Protein AF-A0A328VI80-F1 (afdb_monomer_lite)

Structure (mmCIF, N/CA/C/O backbone):
data_AF-A0A328VI80-F1
#
_entry.id   AF-A0A328VI80-F1
#
loop_
_atom_site.group_PDB
_atom_site.id
_atom_site.type_symbol
_atom_site.label_atom_id
_atom_site.label_alt_id
_atom_site.label_comp_id
_atom_site.label_asym_id
_atom_site.label_entity_id
_atom_site.label_seq_id
_atom_site.pdbx_PDB_ins_code
_atom_site.Cartn_x
_atom_site.Cartn_y
_atom_site.Cartn_z
_atom_site.occupancy
_atom_site.B_iso_or_equiv
_atom_site.auth_seq_id
_atom_site.auth_comp_id
_atom_site.auth_asym_id
_atom_site.auth_atom_id
_atom_site.pdbx_PDB_model_num
ATOM 1 N N . MET A 1 1 ? -1.259 18.379 19.854 1.00 59.62 1 MET A N 1
ATOM 2 C CA . MET A 1 1 ? -0.196 17.345 19.836 1.00 59.62 1 MET A CA 1
ATOM 3 C C . MET A 1 1 ? 0.545 17.446 21.157 1.00 59.62 1 MET A C 1
ATOM 5 O O . MET A 1 1 ? 0.708 18.595 21.559 1.00 59.62 1 MET A O 1
ATOM 9 N N . PRO A 1 2 ? 1.028 16.374 21.813 1.00 67.56 2 PRO A N 1
ATOM 10 C CA . PRO A 1 2 ? 1.200 14.971 21.382 1.00 67.56 2 PRO A CA 1
ATOM 11 C C . PRO A 1 2 ? 0.592 13.999 22.452 1.00 67.56 2 PRO A C 1
ATOM 13 O O . PRO A 1 2 ? 0.029 14.474 23.429 1.00 67.56 2 PRO A O 1
ATOM 16 N N . GLN A 1 3 ? 0.463 12.672 22.327 1.00 44.91 3 GLN A N 1
ATOM 17 C CA . GLN A 1 3 ? 1.478 11.621 22.192 1.00 44.91 3 GLN A CA 1
ATOM 18 C C . GLN A 1 3 ? 0.800 10.297 21.764 1.00 44.91 3 GLN A C 1
ATOM 20 O O . GLN A 1 3 ? -0.301 10.004 22.215 1.00 44.91 3 GLN A O 1
ATOM 25 N N . HIS A 1 4 ? 1.530 9.483 20.994 1.00 44.44 4 HIS A N 1
ATOM 26 C CA . HIS A 1 4 ? 1.555 8.013 21.060 1.00 44.44 4 HIS A CA 1
ATOM 27 C C . HIS A 1 4 ? 0.220 7.244 21.036 1.00 44.44 4 HIS A C 1
ATOM 29 O O . HIS A 1 4 ? -0.354 6.932 22.073 1.00 44.44 4 HIS A O 1
ATOM 35 N N . ILE A 1 5 ? -0.119 6.715 19.859 1.00 50.97 5 ILE A N 1
ATOM 36 C CA . ILE A 1 5 ? -0.307 5.262 19.757 1.00 50.97 5 ILE A CA 1
ATOM 37 C C . ILE A 1 5 ? 0.671 4.733 18.709 1.00 50.97 5 ILE A C 1
ATOM 39 O O . ILE A 1 5 ? 0.415 4.691 17.510 1.00 50.97 5 ILE A O 1
ATOM 43 N N . MET A 1 6 ? 1.871 4.441 19.196 1.00 50.62 6 MET A N 1
ATOM 44 C CA . MET A 1 6 ? 2.855 3.629 18.501 1.00 50.62 6 MET A CA 1
ATOM 45 C C . MET A 1 6 ? 2.504 2.171 18.800 1.00 50.62 6 MET A C 1
ATOM 47 O O . MET A 1 6 ? 2.881 1.657 19.839 1.00 50.62 6 MET A O 1
ATOM 51 N N . GLU A 1 7 ? 1.733 1.538 17.927 1.00 43.25 7 GLU A N 1
ATOM 52 C CA . GLU A 1 7 ? 1.611 0.080 17.786 1.00 43.25 7 GLU A CA 1
ATOM 53 C C . GLU A 1 7 ? 0.806 -0.094 16.491 1.00 43.25 7 GLU A C 1
ATOM 55 O O . GLU A 1 7 ? -0.290 0.433 16.368 1.00 43.25 7 GLU A O 1
ATOM 6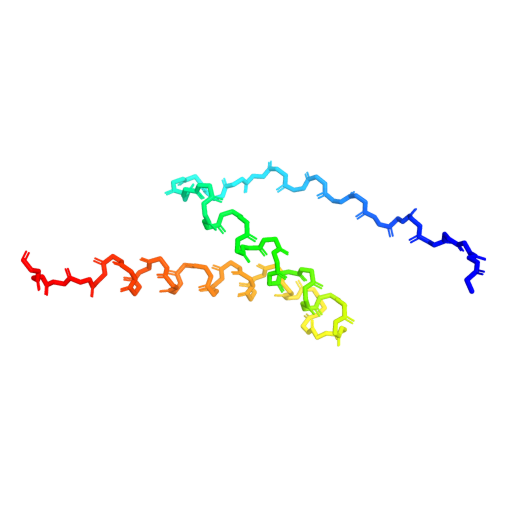0 N N . VAL A 1 8 ? 1.313 -0.674 15.410 1.00 48.53 8 VAL A N 1
ATOM 61 C CA . VAL A 1 8 ? 1.839 -2.028 15.347 1.00 48.53 8 VAL A CA 1
ATOM 62 C C . VAL A 1 8 ? 2.896 -2.077 14.249 1.00 48.53 8 VAL A C 1
ATOM 64 O O . VAL A 1 8 ? 2.613 -1.939 13.060 1.00 48.53 8 VAL A O 1
ATOM 67 N N . THR A 1 9 ? 4.135 -2.308 14.657 1.00 52.44 9 THR A N 1
ATOM 68 C CA . THR A 1 9 ? 5.173 -2.831 13.780 1.00 52.44 9 THR A CA 1
ATOM 69 C C . THR A 1 9 ? 4.701 -4.200 13.275 1.00 52.44 9 THR A C 1
ATOM 71 O O . THR A 1 9 ? 4.653 -5.170 14.023 1.00 52.44 9 THR A O 1
ATOM 74 N N . MET A 1 10 ? 4.295 -4.305 12.009 1.00 56.44 10 MET A N 1
ATOM 75 C CA . MET A 1 10 ? 4.153 -5.612 11.361 1.00 56.44 10 MET A CA 1
ATOM 76 C C . MET A 1 10 ? 5.414 -5.879 10.544 1.00 56.44 10 MET A C 1
ATOM 78 O O . MET A 1 10 ? 5.543 -5.335 9.446 1.00 56.44 10 MET A O 1
ATOM 82 N N . PRO A 1 11 ? 6.345 -6.720 11.028 1.00 59.88 11 PRO A N 1
ATOM 83 C CA . PRO A 1 11 ? 7.447 -7.200 10.222 1.00 59.88 11 PRO A CA 1
ATOM 84 C C . PRO A 1 11 ? 6.933 -8.347 9.350 1.00 59.88 11 PRO A C 1
ATOM 86 O O . PRO A 1 11 ? 7.329 -9.495 9.514 1.00 59.88 11 PRO A O 1
ATOM 89 N N . ASP A 1 12 ? 6.069 -8.064 8.380 1.00 49.94 12 ASP A N 1
ATOM 90 C CA . ASP A 1 12 ? 5.834 -9.013 7.289 1.00 49.94 12 ASP A CA 1
ATOM 91 C C . ASP A 1 12 ? 6.943 -8.833 6.242 1.00 49.94 12 ASP A C 1
ATOM 93 O O . ASP A 1 12 ? 6.695 -8.563 5.068 1.00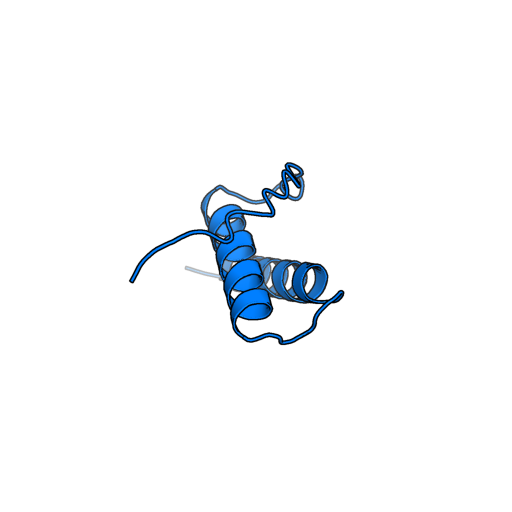 49.94 12 ASP A O 1
ATOM 97 N N . LYS A 1 13 ? 8.198 -9.008 6.684 1.00 52.53 13 LYS A N 1
ATOM 98 C CA . LYS A 1 13 ? 9.338 -9.292 5.810 1.00 52.53 13 LYS A CA 1
ATOM 99 C C . LYS A 1 13 ? 9.082 -10.631 5.131 1.00 52.53 13 LYS A C 1
ATOM 101 O O . LYS A 1 13 ? 9.540 -11.680 5.572 1.00 52.53 13 LYS A O 1
ATOM 106 N N . LYS A 1 14 ? 8.336 -10.583 4.040 1.00 58.16 14 LYS A N 1
ATOM 107 C CA . LYS A 1 14 ? 8.471 -11.486 2.904 1.00 58.16 14 LYS A CA 1
ATOM 108 C C . LYS A 1 14 ? 8.197 -10.623 1.681 1.00 58.16 14 LYS A C 1
ATOM 110 O O . LYS A 1 14 ? 7.043 -10.573 1.247 1.00 58.16 14 LYS A O 1
ATOM 115 N N . PRO A 1 15 ? 9.217 -9.919 1.150 1.00 52.56 15 PRO A N 1
ATOM 116 C CA . PRO A 1 15 ? 9.100 -9.390 -0.196 1.00 52.56 15 PRO A CA 1
ATOM 117 C C . PRO A 1 15 ? 8.677 -10.563 -1.076 1.00 52.56 15 PRO A C 1
ATOM 119 O O . PRO A 1 15 ? 9.231 -11.666 -0.983 1.00 52.56 15 PRO A O 1
ATOM 122 N N . LEU A 1 16 ? 7.615 -10.356 -1.852 1.00 54.50 16 LEU A N 1
ATOM 123 C CA . LEU A 1 16 ? 7.236 -11.272 -2.918 1.00 54.50 16 LEU A CA 1
ATOM 124 C C . LEU A 1 16 ? 8.531 -11.611 -3.679 1.00 54.50 16 LEU A C 1
ATOM 126 O O . LEU A 1 16 ? 9.267 -10.724 -4.105 1.00 54.50 16 LEU A O 1
ATOM 130 N N . LYS A 1 17 ? 8.894 -12.894 -3.726 1.00 51.03 17 LYS A N 1
ATOM 131 C CA . LYS A 1 17 ? 10.192 -13.338 -4.244 1.00 51.03 17 LYS A CA 1
ATOM 132 C C . LYS A 1 17 ? 10.266 -12.972 -5.733 1.00 51.03 17 LYS A C 1
ATOM 134 O O . LYS A 1 17 ? 9.636 -13.647 -6.539 1.00 51.03 17 LYS A O 1
ATOM 139 N N . GLY A 1 18 ? 10.983 -11.894 -6.071 1.00 57.84 18 GLY A N 1
ATOM 140 C CA . GLY A 1 18 ? 11.152 -11.405 -7.449 1.00 57.84 18 GLY A CA 1
ATOM 141 C C . GLY A 1 18 ? 10.678 -9.975 -7.751 1.00 57.84 18 GLY A C 1
ATOM 142 O O . GLY A 1 18 ? 10.741 -9.586 -8.910 1.00 57.84 18 GLY A O 1
ATOM 143 N N . VAL A 1 19 ? 10.224 -9.189 -6.768 1.00 58.56 19 VAL A N 1
ATOM 144 C CA . VAL A 1 19 ? 9.951 -7.745 -6.955 1.00 58.56 19 VAL A CA 1
ATOM 145 C C . VAL A 1 19 ? 11.124 -6.889 -6.480 1.00 58.56 19 VAL A C 1
ATOM 147 O O . VAL A 1 19 ? 11.773 -7.220 -5.490 1.00 58.56 19 VAL A O 1
ATOM 150 N N . GLY A 1 20 ? 11.411 -5.808 -7.209 1.00 69.69 20 GLY A N 1
ATOM 151 C CA . GLY A 1 20 ? 12.485 -4.876 -6.885 1.00 69.69 20 GLY A CA 1
ATOM 152 C C . GLY A 1 20 ? 12.159 -3.961 -5.700 1.00 69.69 20 GLY A C 1
ATOM 153 O O . GLY A 1 20 ? 11.036 -3.906 -5.198 1.00 69.69 20 GLY A O 1
ATOM 154 N N . GLU A 1 21 ? 13.158 -3.182 -5.279 1.00 77.25 21 GLU A N 1
ATOM 155 C CA . GLU A 1 21 ? 13.062 -2.241 -4.148 1.00 77.25 21 GLU A CA 1
ATOM 156 C C . GLU A 1 21 ? 11.952 -1.185 -4.343 1.00 77.25 21 GLU A C 1
ATOM 158 O O . GLU A 1 21 ? 11.358 -0.682 -3.388 1.00 77.25 21 GLU A O 1
ATOM 163 N N . LYS A 1 22 ? 11.629 -0.855 -5.600 1.00 79.50 22 LYS A N 1
ATOM 164 C CA . LYS A 1 22 ? 10.575 0.104 -5.950 1.00 79.50 22 LYS A CA 1
ATOM 165 C C . LYS A 1 22 ? 9.182 -0.459 -5.672 1.00 79.50 22 LYS A C 1
ATOM 167 O O . LYS A 1 22 ? 8.322 0.254 -5.159 1.00 79.50 22 LYS A O 1
ATOM 172 N N . GLU A 1 23 ? 8.951 -1.712 -6.033 1.00 80.50 23 GLU A N 1
ATOM 173 C CA . GLU A 1 23 ? 7.687 -2.413 -5.832 1.00 80.50 23 GLU A CA 1
ATOM 174 C C . GLU A 1 23 ? 7.422 -2.698 -4.350 1.00 80.50 23 GLU A C 1
ATOM 176 O O . GLU A 1 23 ? 6.277 -2.596 -3.908 1.00 80.50 23 GLU A O 1
ATOM 181 N N . GLU A 1 24 ? 8.471 -2.973 -3.570 1.00 81.00 24 GLU A N 1
ATOM 182 C CA . GLU A 1 24 ? 8.371 -3.145 -2.116 1.00 81.00 24 GLU A CA 1
ATOM 183 C C . GLU A 1 24 ? 7.885 -1.855 -1.433 1.00 81.00 24 GLU A C 1
ATOM 185 O O . GLU A 1 24 ? 6.882 -1.874 -0.718 1.00 81.00 24 GLU A O 1
ATOM 190 N N . ARG A 1 25 ? 8.485 -0.702 -1.763 1.00 84.81 25 ARG A N 1
ATOM 191 C CA . ARG A 1 25 ? 8.038 0.607 -1.247 1.00 84.81 25 ARG A CA 1
ATOM 192 C C . ARG A 1 25 ? 6.606 0.954 -1.667 1.00 84.81 25 ARG A C 1
ATOM 194 O O . ARG A 1 25 ? 5.854 1.540 -0.891 1.00 84.81 25 ARG A O 1
ATOM 201 N N . GLN A 1 26 ? 6.212 0.607 -2.896 1.00 84.50 26 GLN A N 1
ATOM 202 C CA . GLN A 1 26 ? 4.840 0.827 -3.371 1.00 84.50 26 GLN A CA 1
ATOM 203 C C . GLN A 1 26 ? 3.827 -0.016 -2.593 1.00 84.50 26 GLN A C 1
ATOM 205 O O . GLN A 1 26 ? 2.759 0.481 -2.240 1.00 84.50 26 GLN A O 1
ATOM 210 N N . TYR A 1 27 ? 4.160 -1.278 -2.323 1.00 86.56 27 TYR A N 1
ATOM 211 C CA . TYR A 1 27 ? 3.315 -2.167 -1.538 1.00 86.56 27 TYR A CA 1
ATOM 212 C C . TYR A 1 27 ? 3.078 -1.605 -0.132 1.00 86.56 27 TYR A C 1
ATOM 214 O O . TYR A 1 27 ? 1.926 -1.521 0.300 1.00 86.56 27 TYR A O 1
ATOM 222 N N . GLU A 1 28 ? 4.144 -1.177 0.552 1.00 84.25 28 GLU A N 1
ATOM 223 C CA . GLU A 1 28 ? 4.039 -0.599 1.895 1.00 84.25 28 GLU A CA 1
ATOM 224 C C . GLU A 1 28 ? 3.195 0.678 1.898 1.00 84.25 28 GLU A C 1
ATOM 226 O O . GLU A 1 28 ? 2.287 0.802 2.717 1.00 84.25 28 GLU A O 1
ATOM 231 N N . HIS A 1 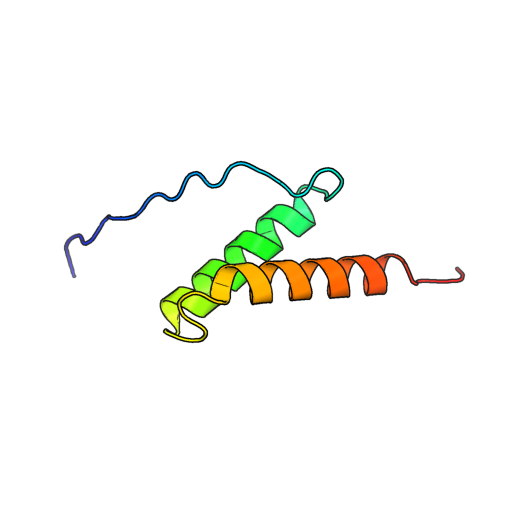29 ? 3.400 1.568 0.923 1.00 87.38 29 HIS A N 1
ATOM 232 C CA . HIS A 1 29 ? 2.632 2.808 0.822 1.00 87.38 29 HIS A CA 1
ATOM 233 C C . HIS A 1 29 ? 1.131 2.561 0.619 1.00 87.38 29 HIS A C 1
ATOM 235 O O . HIS A 1 29 ? 0.302 3.151 1.306 1.00 87.38 29 HIS A O 1
ATOM 241 N N . ILE A 1 30 ? 0.759 1.655 -0.291 1.00 84.69 30 ILE A N 1
ATOM 242 C CA . ILE A 1 30 ? -0.653 1.358 -0.584 1.00 84.69 30 ILE A CA 1
ATOM 243 C C . ILE A 1 30 ? -1.324 0.674 0.611 1.00 84.69 30 ILE A C 1
ATOM 245 O O . ILE A 1 30 ? -2.493 0.945 0.900 1.00 84.69 30 ILE A O 1
ATOM 249 N N . LYS A 1 31 ? -0.597 -0.206 1.310 1.00 85.12 31 LYS A N 1
ATOM 250 C CA . LYS A 1 31 ? -1.081 -0.848 2.535 1.00 85.12 31 LYS A CA 1
ATOM 251 C C . LYS A 1 31 ? -1.332 0.201 3.620 1.00 85.12 31 LYS A C 1
ATOM 253 O O . LYS A 1 31 ? -2.435 0.245 4.161 1.00 85.12 31 LYS A O 1
ATOM 258 N N . GLU A 1 32 ? -0.354 1.062 3.888 1.00 84.25 32 GLU A N 1
ATOM 259 C CA . GLU A 1 32 ? -0.460 2.107 4.908 1.00 84.25 32 GLU A CA 1
ATOM 260 C C . GLU A 1 32 ? -1.581 3.104 4.576 1.00 84.25 32 GLU A C 1
ATOM 262 O O . GLU A 1 32 ? -2.388 3.444 5.439 1.00 84.25 32 GLU A O 1
ATOM 267 N N . GLU A 1 33 ? -1.715 3.522 3.313 1.00 82.88 33 GLU A N 1
ATOM 268 C CA . GLU A 1 33 ? -2.815 4.386 2.881 1.00 82.88 33 GLU A CA 1
ATOM 269 C C . GLU A 1 33 ? -4.186 3.718 3.048 1.00 82.88 33 GLU A C 1
ATOM 271 O O . GLU A 1 33 ? -5.146 4.375 3.460 1.00 82.88 33 GLU A O 1
ATOM 276 N N . ALA A 1 34 ? -4.307 2.426 2.732 1.00 84.38 34 ALA A N 1
ATOM 277 C CA . ALA A 1 34 ? -5.549 1.679 2.903 1.00 84.38 34 ALA A CA 1
ATOM 278 C C . ALA A 1 34 ? -5.939 1.563 4.385 1.00 84.38 34 ALA A C 1
ATOM 280 O O . ALA A 1 34 ? -7.099 1.804 4.730 1.00 84.38 34 ALA A O 1
ATOM 281 N N . GLU A 1 35 ? -4.969 1.266 5.252 1.00 84.12 35 GLU A N 1
ATOM 282 C CA . GLU A 1 35 ? -5.147 1.170 6.703 1.00 84.12 35 GLU A CA 1
ATOM 283 C C . GLU A 1 35 ? -5.491 2.531 7.318 1.00 84.12 35 GLU A C 1
ATOM 285 O O . GLU A 1 35 ? -6.484 2.648 8.038 1.00 84.12 35 GLU A O 1
ATOM 290 N N . LYS A 1 36 ? -4.766 3.590 6.944 1.00 85.06 36 LYS A N 1
ATOM 291 C CA . LYS A 1 36 ? -5.014 4.966 7.397 1.00 85.06 36 LYS A CA 1
ATOM 292 C C . LYS A 1 36 ? -6.384 5.489 6.969 1.00 85.06 36 LYS A C 1
ATOM 294 O O . LYS A 1 36 ? -7.019 6.240 7.703 1.00 85.06 36 LYS A O 1
ATOM 299 N N . ARG A 1 37 ? -6.859 5.092 5.784 1.00 83.56 37 ARG A N 1
ATOM 300 C CA . ARG A 1 37 ? -8.206 5.425 5.286 1.00 83.56 37 ARG A CA 1
ATOM 301 C C . ARG A 1 37 ? -9.297 4.510 5.859 1.00 83.56 37 ARG A C 1
ATOM 303 O O . ARG A 1 37 ? -10.465 4.714 5.532 1.00 83.56 37 ARG A O 1
ATOM 310 N N . GLY A 1 38 ? -8.945 3.494 6.654 1.00 82.75 38 GLY A N 1
ATOM 311 C CA . GLY A 1 38 ? -9.883 2.505 7.192 1.00 82.75 38 GLY A CA 1
ATOM 312 C C . GLY A 1 38 ? -10.588 1.677 6.112 1.00 82.75 38 GLY A C 1
ATOM 313 O O . GLY A 1 38 ? -11.671 1.143 6.344 1.00 82.75 38 GLY A O 1
ATOM 314 N N . ARG A 1 39 ? -10.017 1.593 4.904 1.00 74.56 39 ARG A N 1
ATOM 315 C CA . ARG A 1 39 ? -10.610 0.865 3.776 1.00 74.56 39 ARG A CA 1
ATOM 316 C C . ARG A 1 39 ? -10.017 -0.534 3.676 1.00 74.56 39 ARG A C 1
ATOM 318 O O . ARG A 1 39 ? -8.845 -0.758 3.952 1.00 74.56 39 ARG A O 1
ATOM 325 N N . TYR A 1 40 ? -10.839 -1.482 3.232 1.00 77.25 40 TYR A N 1
ATOM 326 C CA . TYR A 1 40 ? -10.464 -2.872 2.935 1.00 77.25 40 TYR A CA 1
ATOM 327 C C . TYR A 1 40 ? -10.085 -3.747 4.142 1.00 77.25 40 TYR A C 1
ATOM 329 O O . TYR A 1 40 ? -10.193 -4.967 4.024 1.00 77.25 40 TYR A O 1
ATOM 337 N N . GLY A 1 41 ? -9.734 -3.181 5.304 1.00 81.31 41 GLY A N 1
ATOM 338 C CA . GLY A 1 41 ? -9.498 -3.915 6.554 1.00 81.31 41 GLY A CA 1
ATOM 339 C C . GLY A 1 41 ? -8.560 -5.107 6.345 1.00 81.31 41 GLY A C 1
ATOM 340 O O . GLY A 1 41 ? -7.432 -4.950 5.891 1.00 81.31 41 GLY A O 1
ATOM 341 N N . LYS A 1 42 ? -9.065 -6.329 6.565 1.00 79.62 42 LYS A N 1
ATOM 342 C CA . LYS A 1 42 ? -8.311 -7.582 6.355 1.00 79.62 42 LYS A CA 1
ATOM 343 C C . LYS A 1 42 ? -7.817 -7.794 4.912 1.00 79.62 42 LYS A C 1
ATOM 345 O O . LYS A 1 42 ? -6.880 -8.555 4.699 1.00 79.62 42 LYS A O 1
ATOM 350 N N . ARG A 1 43 ? -8.430 -7.137 3.919 1.00 83.31 43 ARG A N 1
ATOM 351 C CA . ARG A 1 43 ? -8.059 -7.214 2.493 1.00 83.31 43 ARG A CA 1
ATOM 352 C C . ARG A 1 43 ? -7.012 -6.181 2.073 1.00 83.31 43 ARG A C 1
ATOM 354 O O . ARG A 1 43 ? -6.567 -6.243 0.932 1.00 83.31 43 ARG A O 1
ATOM 361 N N . ALA A 1 44 ? -6.595 -5.257 2.944 1.00 84.69 44 ALA A N 1
ATOM 362 C CA . ALA A 1 44 ? -5.617 -4.220 2.594 1.00 84.69 44 ALA A CA 1
ATOM 363 C C . ALA A 1 44 ? -4.321 -4.818 2.011 1.00 84.69 44 ALA A C 1
ATOM 365 O O . ALA A 1 44 ? -3.842 -4.371 0.970 1.00 84.69 44 ALA A O 1
ATOM 366 N N . ARG A 1 45 ? -3.835 -5.917 2.606 1.00 83.00 45 ARG A N 1
ATOM 367 C CA . ARG A 1 45 ? -2.670 -6.684 2.134 1.00 83.00 45 ARG A CA 1
ATOM 368 C C . ARG A 1 45 ? -2.844 -7.219 0.707 1.00 83.00 45 ARG A C 1
ATOM 370 O O . ARG A 1 45 ? -1.947 -7.103 -0.122 1.00 83.00 45 ARG A O 1
ATOM 377 N N . GLU A 1 46 ? -4.006 -7.800 0.423 1.00 84.50 46 GLU A N 1
ATOM 378 C CA . GLU A 1 46 ? -4.325 -8.396 -0.879 1.00 84.50 46 GLU A CA 1
ATOM 379 C C . GLU A 1 46 ? -4.486 -7.324 -1.963 1.00 84.50 46 GLU A C 1
ATOM 381 O O . GLU A 1 46 ? -3.985 -7.482 -3.076 1.00 84.50 46 GLU A O 1
ATOM 386 N N . VAL A 1 47 ? -5.138 -6.207 -1.628 1.00 84.56 47 VAL A N 1
ATOM 387 C CA .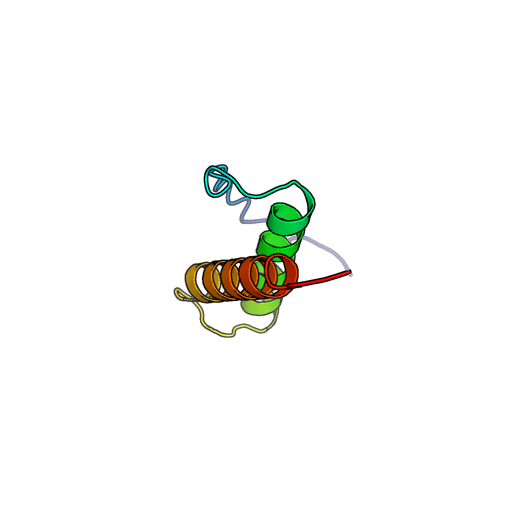 VAL A 1 47 ? -5.317 -5.065 -2.534 1.00 84.56 47 VAL A CA 1
ATOM 388 C C . VAL A 1 47 ? -3.970 -4.423 -2.866 1.00 84.56 47 VAL A C 1
ATOM 390 O O . VAL A 1 47 ? -3.701 -4.156 -4.039 1.00 84.56 47 VAL A O 1
ATOM 393 N N . ALA A 1 48 ? -3.098 -4.235 -1.871 1.00 85.88 48 ALA A N 1
ATOM 394 C CA . ALA A 1 48 ? -1.750 -3.717 -2.083 1.00 85.88 48 ALA A CA 1
ATOM 395 C C . ALA A 1 48 ? -0.934 -4.647 -2.995 1.00 85.88 48 ALA A C 1
ATOM 397 O O . ALA A 1 48 ? -0.385 -4.198 -4.002 1.00 85.88 48 ALA A O 1
ATOM 398 N N . ALA A 1 49 ? -0.942 -5.955 -2.718 1.00 84.50 49 ALA A N 1
ATOM 399 C CA . ALA A 1 49 ? -0.243 -6.946 -3.534 1.00 84.50 49 ALA A CA 1
ATOM 400 C C . ALA A 1 49 ? -0.761 -6.983 -4.983 1.00 84.50 49 ALA A C 1
ATOM 402 O O . ALA A 1 49 ? 0.030 -6.943 -5.925 1.00 84.50 49 ALA A O 1
ATOM 403 N N . ARG A 1 50 ? -2.087 -6.997 -5.185 1.00 87.19 50 ARG A N 1
ATOM 404 C CA . ARG A 1 50 ? -2.695 -6.959 -6.527 1.00 87.19 50 ARG A CA 1
ATOM 405 C C . ARG A 1 50 ? -2.342 -5.686 -7.288 1.00 87.19 50 ARG A C 1
ATOM 407 O O . ARG A 1 50 ? -2.092 -5.753 -8.488 1.00 87.19 50 ARG A O 1
ATOM 414 N N . THR A 1 51 ? -2.310 -4.545 -6.606 1.00 87.81 51 THR A N 1
ATOM 415 C CA . THR A 1 51 ? -1.986 -3.258 -7.232 1.00 87.81 51 THR A CA 1
ATOM 416 C C . THR A 1 51 ? -0.537 -3.228 -7.703 1.00 87.81 51 THR A C 1
ATOM 418 O O . THR A 1 51 ? -0.277 -2.832 -8.837 1.00 87.81 51 THR A O 1
ATOM 421 N N . VAL A 1 52 ? 0.397 -3.707 -6.879 1.00 84.88 52 VAL A N 1
ATOM 422 C CA . VAL A 1 52 ? 1.814 -3.786 -7.254 1.00 84.88 52 VAL A CA 1
ATOM 423 C C . VAL A 1 52 ? 2.036 -4.779 -8.390 1.00 84.88 52 VAL A C 1
ATOM 425 O O . VAL A 1 52 ? 2.697 -4.429 -9.361 1.00 84.88 52 VAL A O 1
ATOM 428 N N . MET A 1 53 ? 1.428 -5.969 -8.342 1.00 81.25 53 MET A N 1
ATOM 429 C CA . MET A 1 53 ? 1.534 -6.948 -9.434 1.00 81.25 53 MET A CA 1
ATOM 430 C C . MET A 1 53 ? 0.951 -6.410 -10.746 1.00 81.25 53 MET A C 1
ATOM 432 O O . MET A 1 53 ? 1.554 -6.591 -11.800 1.00 81.25 53 MET A O 1
ATOM 436 N N . LYS A 1 54 ? -0.180 -5.689 -10.692 1.00 85.12 54 LYS A N 1
ATOM 437 C CA . LYS A 1 54 ? -0.750 -5.016 -11.867 1.00 85.12 54 LYS A CA 1
ATOM 438 C C . LYS A 1 54 ? 0.223 -3.980 -12.435 1.00 85.12 54 LYS A C 1
ATOM 440 O O . LYS A 1 54 ? 0.517 -4.034 -13.622 1.00 85.12 54 LYS A O 1
ATOM 445 N N . GLN A 1 55 ? 0.764 -3.093 -11.596 1.00 81.69 55 GLN A N 1
ATOM 446 C CA . GLN A 1 55 ? 1.725 -2.077 -12.037 1.00 81.69 55 GLN A CA 1
ATOM 447 C C . GLN A 1 55 ? 3.028 -2.686 -12.561 1.00 81.69 55 GLN A C 1
ATOM 449 O O . GLN A 1 55 ? 3.616 -2.152 -13.495 1.00 81.69 55 GLN A O 1
ATOM 454 N N . HIS A 1 56 ? 3.498 -3.779 -11.963 1.00 79.06 56 HIS A N 1
ATOM 455 C CA . HIS A 1 56 ? 4.682 -4.502 -12.4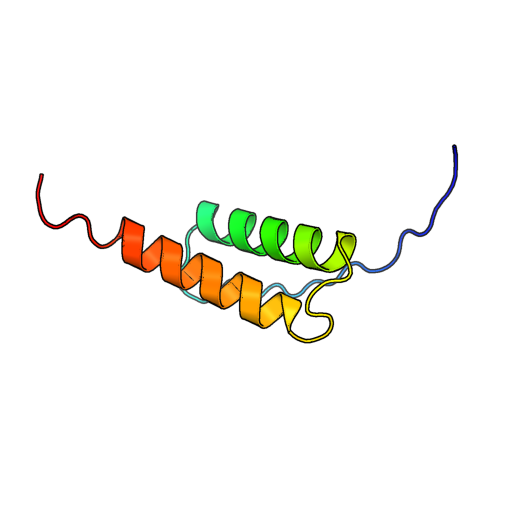13 1.00 79.06 56 HIS A CA 1
ATOM 456 C C . HIS A 1 56 ? 4.450 -5.121 -13.796 1.00 79.06 56 HIS A C 1
ATOM 458 O O . HIS A 1 56 ? 5.276 -4.949 -14.687 1.00 79.06 56 HIS A O 1
ATOM 464 N N . HIS A 1 57 ? 3.295 -5.757 -14.016 1.00 78.31 57 HIS A N 1
ATOM 465 C CA . HIS A 1 57 ? 2.917 -6.256 -15.338 1.00 78.31 57 HIS A CA 1
ATOM 466 C C . HIS A 1 57 ? 2.734 -5.122 -16.354 1.00 78.31 57 HIS A C 1
ATOM 468 O O . HIS A 1 57 ? 3.254 -5.228 -17.455 1.00 78.31 57 HIS A O 1
ATOM 474 N N . GLU A 1 58 ? 2.075 -4.016 -15.999 1.00 78.31 58 GLU A N 1
ATOM 475 C CA . GLU A 1 58 ? 1.926 -2.849 -16.886 1.00 78.31 58 GLU A CA 1
ATOM 476 C C . GLU A 1 58 ? 3.283 -2.224 -17.252 1.00 78.31 58 GLU A C 1
ATOM 478 O O . GLU A 1 58 ? 3.503 -1.866 -18.405 1.00 78.31 58 GLU A O 1
ATOM 483 N N . LYS A 1 59 ? 4.228 -2.138 -16.305 1.00 72.94 59 LYS A N 1
ATOM 484 C CA . LYS A 1 59 ? 5.600 -1.665 -16.568 1.00 72.94 59 LYS A CA 1
ATOM 485 C C . LYS A 1 59 ? 6.414 -2.658 -17.404 1.00 72.94 59 LYS A C 1
ATOM 487 O O . LYS A 1 59 ? 7.214 -2.223 -18.225 1.00 72.94 59 LYS A O 1
ATOM 492 N N . GLY A 1 60 ? 6.212 -3.961 -17.203 1.00 63.25 60 GL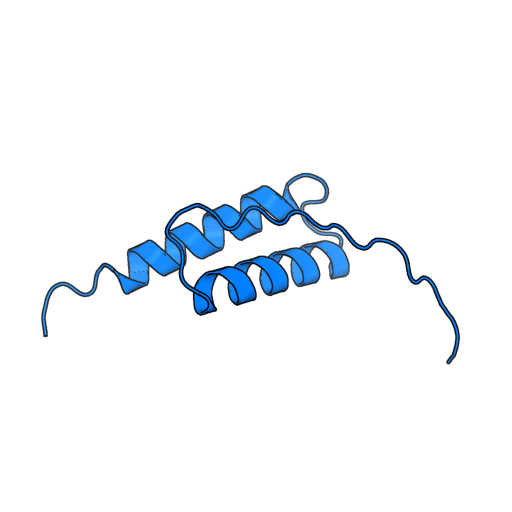Y A N 1
ATOM 493 C CA . GLY A 1 60 ? 6.819 -5.036 -17.997 1.00 63.25 60 GLY A CA 1
ATOM 494 C C . GLY A 1 60 ? 6.203 -5.201 -19.392 1.00 63.25 60 GLY A C 1
ATOM 495 O O . GLY A 1 60 ? 6.834 -5.770 -20.275 1.00 63.25 60 GLY A O 1
ATOM 496 N N . HIS A 1 61 ? 5.009 -4.649 -19.622 1.00 48.59 61 HIS A N 1
ATOM 497 C CA . HIS A 1 61 ? 4.335 -4.559 -20.917 1.00 48.59 61 HIS A CA 1
ATOM 498 C C . HIS A 1 61 ? 4.581 -3.203 -21.600 1.00 48.59 61 HIS A C 1
ATOM 500 O O . HIS A 1 61 ? 3.655 -2.561 -22.094 1.00 48.59 61 HIS A O 1
ATOM 506 N N . LYS A 1 62 ? 5.845 -2.791 -21.721 1.00 47.34 62 LYS A N 1
ATOM 507 C CA . LYS A 1 62 ? 6.251 -1.999 -22.889 1.00 47.34 62 LYS A CA 1
ATOM 508 C C . LYS A 1 62 ? 6.808 -2.957 -23.948 1.00 47.34 62 LYS A C 1
ATOM 510 O O . LYS A 1 62 ? 8.016 -3.180 -23.968 1.00 47.34 62 LYS A O 1
ATOM 515 N N . PRO A 1 63 ? 5.971 -3.579 -24.802 1.00 44.09 63 PRO A N 1
ATOM 516 C CA . PRO A 1 63 ? 6.479 -4.108 -26.054 1.00 44.09 63 PRO A CA 1
ATOM 517 C C . PRO A 1 63 ? 6.924 -2.915 -26.911 1.00 44.09 63 PRO A C 1
ATOM 519 O O . PRO A 1 63 ? 6.088 -2.134 -27.352 1.00 44.09 63 PRO A O 1
ATOM 522 N N . GLY A 1 64 ? 8.235 -2.788 -27.114 1.00 46.69 64 GLY A N 1
ATOM 523 C CA . GLY A 1 64 ? 8.840 -1.936 -28.139 1.00 46.69 64 GLY A CA 1
ATOM 524 C C . GLY A 1 64 ? 9.065 -0.478 -27.744 1.00 46.69 64 GLY A C 1
ATOM 525 O O . GLY A 1 64 ? 8.196 0.368 -27.934 1.00 46.69 64 GLY A O 1
ATOM 526 N N . GLU A 1 65 ? 10.283 -0.187 -27.296 1.00 39.59 65 GLU A N 1
ATOM 527 C CA . GLU A 1 65 ? 11.135 0.747 -28.043 1.00 39.59 65 GLU A CA 1
ATOM 528 C C . GLU A 1 65 ? 12.349 -0.042 -28.547 1.00 39.59 65 GLU A C 1
ATOM 530 O O . GLU A 1 65 ? 12.768 -0.970 -27.810 1.00 39.59 65 GLU A O 1
#

Organism: NCBI:txid1825093

Foldseek 3Di:
DDDDPPDDDDPPPDDPPPDDPVLVVQLVVQLVVCVVVVHPVVCSNVVSVVVSVVVVVVVVPPPDD

pLDDT: mean 70.7, std 15.56, range [39.59, 87.81]

Sequence (65 aa):
MPQHIMEVTMPDKKPLKGVGEKEERQYEHIKEEAEKRGRYGKRAREVAARTVMKQHHEKGHKPGE

Secondary structure (DSSP, 8-state):
----------------TT--HHHHHHHHHHHHHHHHTT-SGGGHHHHHHHHHHHHHHHHH-----

Radius of gyration: 14.62 Å; chains: 1; bounding box: 24×31×50 Å